Protein AF-A0A6I1X120-F1 (afdb_monomer_lite)

pLDDT: mean 90.38, std 14.39, range [38.28, 98.75]

Foldseek 3Di:
DDDDQWDWDADPVRQTAWIGHNNWIKGFDADPVRHTQWIDTPFKIWGWDADPVGDTQKIAMWTDDDDDPPDDPVVSVVSRVVSCVVVVGGMDGDDPDDDDDD

InterPro domains:
  IPR006530 YD repeat [TIGR01643] (10-38)
  IPR031325 RHS repeat [PF05593] (10-38)

Secondary structure (DSSP, 8-state):
---TT-EEEE-TTS-EEEEEETTEEEEEEE-TTS-EEEEE-SSEEEEEEE-TTS-EEEEEEEE-PPP-TT--HHHHHHHHHHHHHHTT-SEEE--SS-----

Radius of gyration: 17.13 Å; chains: 1; bounding box: 36×46×42 Å

Structure (mmCIF, N/CA/C/O backbone):
data_AF-A0A6I1X120-F1
#
_entry.id   AF-A0A6I1X120-F1
#
loop_
_atom_site.group_PDB
_atom_site.id
_atom_site.type_symbol
_atom_site.label_atom_id
_atom_site.label_alt_id
_atom_site.label_comp_id
_atom_site.label_asym_id
_atom_site.label_entity_id
_atom_site.label_seq_id
_atom_site.pdbx_PDB_ins_code
_atom_site.Cartn_x
_atom_site.Cartn_y
_atom_site.Cartn_z
_atom_site.occupancy
_atom_site.B_iso_or_equiv
_atom_site.auth_seq_id
_atom_site.auth_comp_id
_atom_site.auth_asym_id
_atom_site.auth_atom_id
_atom_site.pdbx_PDB_model_num
ATOM 1 N N . ARG A 1 1 ? -8.413 7.164 21.417 1.00 48.69 1 ARG A N 1
ATOM 2 C CA . ARG A 1 1 ? -7.489 7.252 22.579 1.00 48.69 1 ARG A CA 1
ATOM 3 C C . ARG A 1 1 ? -6.184 7.804 22.051 1.00 48.69 1 ARG A C 1
ATOM 5 O O . ARG A 1 1 ? -5.389 7.066 21.481 1.00 48.69 1 ARG A O 1
ATOM 12 N N . ASP A 1 2 ? -6.043 9.112 22.153 1.00 46.66 2 ASP A N 1
ATOM 13 C CA . ASP A 1 2 ? -5.404 9.882 21.095 1.00 46.66 2 ASP A CA 1
ATOM 14 C C . ASP A 1 2 ? -4.019 10.305 21.564 1.00 46.66 2 ASP A C 1
ATOM 16 O O . ASP A 1 2 ? -3.833 11.310 22.248 1.00 46.66 2 ASP A O 1
ATOM 20 N N . TYR A 1 3 ? -3.045 9.453 21.251 1.00 59.03 3 TYR A N 1
ATOM 21 C CA . TYR A 1 3 ? -1.635 9.762 21.427 1.00 59.03 3 TYR A CA 1
ATOM 22 C C . TYR A 1 3 ? -1.230 10.712 20.300 1.00 59.03 3 TYR A C 1
ATOM 24 O O . TYR A 1 3 ? -1.402 10.383 19.126 1.00 59.03 3 TYR A O 1
ATOM 32 N N . VAL A 1 4 ? -0.741 11.901 20.662 1.00 70.75 4 VAL A N 1
ATOM 33 C CA . VAL A 1 4 ? -0.429 12.992 19.725 1.00 70.75 4 VAL A CA 1
ATOM 34 C C . VAL A 1 4 ? 0.459 12.482 18.585 1.00 70.75 4 VAL A C 1
ATOM 36 O O . VAL A 1 4 ? 1.586 12.062 18.825 1.00 70.75 4 VAL A O 1
ATOM 39 N N . GLY A 1 5 ? -0.068 12.517 17.357 1.00 77.06 5 GLY A N 1
ATOM 40 C CA . GLY A 1 5 ? 0.595 12.024 16.142 1.00 77.06 5 GLY A CA 1
ATOM 41 C C . GLY A 1 5 ? -0.039 10.777 15.511 1.00 77.06 5 GLY A C 1
ATOM 42 O O . GLY A 1 5 ? 0.154 10.567 14.314 1.00 77.06 5 GLY A O 1
ATOM 43 N N . GLN A 1 6 ? -0.826 9.995 16.264 1.00 90.31 6 GLN A N 1
ATOM 44 C CA . GLN A 1 6 ? -1.386 8.720 15.797 1.00 90.31 6 GLN A CA 1
ATOM 45 C C . GLN A 1 6 ? -2.882 8.833 15.465 1.00 90.31 6 GLN A C 1
ATOM 47 O O . GLN A 1 6 ? -3.679 9.204 16.326 1.00 90.31 6 GLN A O 1
ATOM 52 N N . HIS A 1 7 ? -3.283 8.443 14.252 1.00 94.06 7 HIS A N 1
ATOM 53 C CA . HIS A 1 7 ? -4.691 8.347 13.834 1.00 94.06 7 HIS A CA 1
ATOM 54 C C . HIS A 1 7 ? -4.928 7.019 13.109 1.00 94.06 7 HIS A C 1
ATOM 56 O O . HIS A 1 7 ? -4.085 6.584 12.330 1.00 94.06 7 HIS A O 1
ATOM 62 N N . TYR A 1 8 ? -6.090 6.398 13.317 1.00 96.19 8 TYR A N 1
ATOM 63 C CA . TYR A 1 8 ? -6.492 5.161 12.643 1.00 96.19 8 TYR A CA 1
ATOM 64 C C . TYR A 1 8 ? -7.918 5.311 12.098 1.00 96.19 8 TYR A C 1
ATOM 66 O O . TYR A 1 8 ? -8.774 5.865 12.789 1.00 96.19 8 TYR A O 1
ATOM 74 N N . THR A 1 9 ? -8.185 4.854 10.875 1.00 97.44 9 THR A N 1
ATOM 75 C CA . THR A 1 9 ? -9.546 4.743 10.315 1.00 97.44 9 THR A CA 1
ATOM 76 C C . THR A 1 9 ? -9.838 3.302 9.923 1.00 97.44 9 THR A C 1
ATOM 78 O O . THR A 1 9 ? -8.930 2.556 9.557 1.00 97.44 9 THR A O 1
ATOM 81 N N . TYR A 1 10 ? -11.106 2.908 9.993 1.00 98.19 10 TYR A N 1
ATOM 82 C CA . TYR A 1 10 ? -11.543 1.534 9.768 1.00 98.19 10 TYR A CA 1
ATOM 83 C C . TYR A 1 10 ? -12.768 1.502 8.852 1.00 98.19 10 TYR A C 1
ATOM 85 O O . TYR A 1 10 ? -13.521 2.478 8.794 1.00 98.19 10 TYR A O 1
ATOM 93 N N . ASP A 1 11 ? -12.968 0.392 8.146 1.00 97.38 11 ASP A N 1
ATOM 94 C CA . ASP A 1 11 ? -14.217 0.123 7.432 1.00 97.38 11 ASP A CA 1
ATOM 95 C C . ASP A 1 11 ? -15.325 -0.375 8.386 1.00 97.38 11 ASP A C 1
ATOM 97 O O . ASP A 1 11 ? -15.127 -0.533 9.592 1.00 97.38 11 ASP A O 1
ATOM 101 N N . ALA A 1 12 ? -16.512 -0.653 7.840 1.00 97.19 12 ALA A N 1
ATOM 102 C CA . ALA A 1 12 ? -17.651 -1.162 8.609 1.00 97.19 12 ALA A CA 1
ATOM 103 C C . ALA A 1 12 ? -17.485 -2.612 9.125 1.00 97.19 12 ALA A C 1
ATOM 105 O O . ALA A 1 12 ? -18.342 -3.085 9.872 1.00 97.19 12 ALA A O 1
ATOM 106 N N . ARG A 1 13 ? -16.418 -3.322 8.729 1.00 97.12 13 ARG A N 1
ATOM 107 C CA . ARG A 1 13 ? -16.066 -4.684 9.173 1.00 97.12 13 ARG A CA 1
ATOM 108 C C . ARG A 1 13 ? -14.962 -4.668 10.241 1.00 97.12 13 ARG A C 1
ATOM 110 O O . ARG A 1 13 ? -14.756 -5.671 10.915 1.00 97.12 13 ARG A O 1
ATOM 117 N N . GLY A 1 14 ? -14.300 -3.524 10.438 1.00 97.75 14 GLY A N 1
ATOM 118 C CA . GLY A 1 14 ? -13.189 -3.341 11.374 1.00 97.75 14 GLY A CA 1
ATOM 119 C C . GLY A 1 14 ? -11.804 -3.462 10.732 1.00 97.75 14 GLY A C 1
ATOM 120 O O . GLY A 1 14 ? -10.806 -3.443 11.454 1.00 97.75 14 GLY A O 1
ATOM 121 N N . ASN A 1 15 ? -11.710 -3.551 9.402 1.00 98.44 15 ASN A N 1
ATOM 122 C CA . ASN A 1 15 ? -10.430 -3.552 8.699 1.00 98.44 15 ASN A CA 1
ATOM 123 C C . ASN A 1 15 ? -9.809 -2.153 8.743 1.00 98.44 15 ASN A C 1
ATOM 125 O O . ASN A 1 15 ? -10.474 -1.163 8.439 1.00 98.44 15 ASN A O 1
ATOM 129 N N . LEU A 1 16 ? -8.525 -2.062 9.095 1.00 98.25 16 LEU A N 1
ATOM 130 C CA . LEU A 1 16 ? -7.773 -0.803 9.106 1.00 98.25 16 LEU A CA 1
ATOM 131 C C . LEU A 1 16 ? -7.656 -0.262 7.675 1.00 98.25 16 LEU A C 1
ATOM 133 O O . LEU A 1 16 ? -7.036 -0.914 6.846 1.00 98.25 16 LEU A O 1
ATOM 137 N N . LEU A 1 17 ? -8.208 0.916 7.382 1.00 98.25 17 LEU A N 1
ATOM 138 C CA . LEU A 1 17 ? -8.107 1.572 6.069 1.00 98.25 17 LEU A CA 1
ATOM 139 C C . LEU A 1 17 ? -6.902 2.513 5.991 1.00 98.25 17 LEU A C 1
ATOM 141 O O . LEU A 1 17 ? -6.191 2.543 4.985 1.00 98.25 17 LEU A O 1
ATOM 145 N N . GLU A 1 18 ? -6.655 3.270 7.059 1.00 98.06 18 GLU A N 1
ATOM 146 C CA . GLU A 1 18 ? -5.563 4.237 7.128 1.00 98.06 18 GLU A CA 1
ATOM 147 C C . GLU A 1 18 ? -4.951 4.293 8.527 1.00 98.06 18 GLU A C 1
ATOM 149 O O . GLU A 1 18 ? -5.664 4.296 9.531 1.00 98.06 18 GLU A O 1
ATOM 154 N N . ARG A 1 19 ? -3.622 4.408 8.579 1.00 96.75 19 ARG A N 1
ATOM 155 C CA . ARG A 1 19 ? -2.855 4.784 9.769 1.00 96.75 19 ARG A CA 1
ATOM 156 C C . ARG A 1 19 ? -2.038 6.035 9.464 1.00 96.75 19 ARG A C 1
ATOM 158 O O . ARG A 1 19 ? -1.197 6.006 8.566 1.00 96.75 19 ARG A O 1
ATOM 165 N N . LEU A 1 20 ? -2.217 7.076 10.269 1.00 95.94 20 LEU A N 1
ATOM 166 C CA . LEU A 1 20 ? -1.242 8.150 10.438 1.00 95.94 20 LEU A CA 1
ATOM 167 C C . LEU A 1 20 ? -0.357 7.810 11.644 1.00 95.94 20 LEU A C 1
ATOM 169 O O . LEU A 1 20 ? -0.878 7.486 12.712 1.00 95.94 20 LEU A O 1
ATOM 173 N N . ASP A 1 21 ? 0.959 7.872 11.468 1.00 93.06 21 ASP A N 1
ATOM 174 C CA . ASP A 1 21 ? 1.962 7.567 12.491 1.00 93.06 21 ASP A CA 1
ATOM 175 C C . ASP A 1 21 ? 3.075 8.620 12.424 1.00 93.06 21 ASP A C 1
ATOM 177 O O . ASP A 1 21 ? 3.838 8.662 11.457 1.00 93.06 21 ASP A O 1
ATOM 181 N N . ASN A 1 22 ? 3.132 9.524 13.407 1.00 90.75 22 ASN A N 1
ATOM 182 C CA . ASN A 1 22 ? 4.081 10.649 13.437 1.00 90.75 22 ASN A CA 1
ATOM 183 C C . ASN A 1 22 ? 4.132 11.451 12.111 1.00 90.75 22 ASN A C 1
ATOM 185 O O . ASN A 1 22 ? 5.193 11.879 11.656 1.00 90.75 22 ASN A O 1
ATOM 189 N N . GLY A 1 23 ? 2.972 11.628 11.466 1.00 88.94 23 GLY A N 1
ATOM 190 C CA . GLY A 1 23 ? 2.826 12.317 10.177 1.00 88.94 23 GLY A CA 1
ATOM 191 C C . GLY A 1 23 ? 3.012 11.446 8.925 1.00 88.94 23 GLY A C 1
ATOM 192 O O . GLY A 1 23 ? 2.642 11.891 7.841 1.00 88.94 23 GLY A O 1
ATOM 193 N N . LYS A 1 24 ? 3.515 10.210 9.050 1.00 93.81 24 LYS A N 1
ATOM 194 C CA . LYS A 1 24 ? 3.624 9.239 7.944 1.00 93.81 24 LYS A CA 1
ATOM 195 C C . LYS A 1 24 ? 2.294 8.532 7.719 1.00 93.81 24 LYS A C 1
ATOM 197 O O . LYS A 1 24 ? 1.646 8.142 8.692 1.00 93.81 24 LYS A O 1
ATOM 202 N N . LYS A 1 25 ? 1.880 8.347 6.463 1.00 95.81 25 LYS A N 1
ATOM 203 C CA . LYS A 1 25 ? 0.523 7.878 6.120 1.00 95.81 25 LYS A CA 1
ATOM 204 C C . LYS A 1 25 ? 0.557 6.522 5.417 1.00 95.81 25 LYS A C 1
ATOM 206 O O . LYS A 1 25 ? 0.890 6.431 4.240 1.00 95.81 25 LYS A O 1
ATOM 211 N N . THR A 1 26 ? 0.138 5.471 6.120 1.00 98.12 26 THR A N 1
ATOM 212 C CA . THR A 1 26 ? -0.072 4.132 5.549 1.00 98.12 26 THR A CA 1
ATOM 213 C C . THR A 1 26 ? -1.536 3.945 5.151 1.00 98.12 26 THR A C 1
ATOM 215 O O . THR A 1 26 ? -2.425 4.187 5.968 1.00 98.12 26 THR A O 1
ATOM 218 N N . ARG A 1 27 ? -1.791 3.475 3.928 1.00 98.62 27 ARG A N 1
ATOM 219 C CA . ARG A 1 27 ? -3.106 3.062 3.417 1.00 98.62 27 ARG A CA 1
ATOM 220 C C . ARG A 1 27 ? -3.146 1.553 3.196 1.00 98.62 27 ARG A C 1
ATOM 222 O O . ARG A 1 27 ? -2.132 0.925 2.888 1.00 98.62 27 ARG A O 1
ATOM 229 N N . PHE A 1 28 ? -4.341 0.993 3.318 1.00 98.75 28 PHE A N 1
ATOM 230 C CA . PHE A 1 28 ? -4.616 -0.430 3.166 1.00 98.75 28 PHE A CA 1
ATOM 231 C C . PHE A 1 28 ? -5.902 -0.612 2.347 1.00 98.75 28 PHE A C 1
ATOM 233 O O . PHE A 1 28 ? -6.831 0.191 2.441 1.00 98.75 28 PHE A O 1
ATOM 240 N N . THR A 1 29 ? -5.984 -1.665 1.538 1.00 98.69 29 THR A N 1
ATOM 241 C CA . THR A 1 29 ? -7.203 -2.031 0.798 1.00 98.69 29 THR A CA 1
ATOM 242 C C . THR A 1 29 ? -7.464 -3.519 0.950 1.00 98.69 29 THR A C 1
ATOM 244 O O . THR A 1 29 ? -6.543 -4.330 0.840 1.00 98.69 29 THR A O 1
ATOM 247 N N . TRP A 1 30 ? -8.725 -3.865 1.187 1.00 98.69 30 TRP A N 1
ATOM 248 C CA . TRP A 1 30 ? -9.173 -5.202 1.561 1.00 98.69 30 TRP A CA 1
ATOM 249 C C . TRP A 1 30 ? -10.209 -5.708 0.558 1.00 98.69 30 TRP A C 1
ATOM 251 O O . TRP A 1 30 ? -10.933 -4.909 -0.039 1.00 98.69 30 TRP A O 1
ATOM 261 N N . ASP A 1 31 ? -10.271 -7.022 0.355 1.00 97.56 31 ASP A N 1
ATOM 262 C CA . ASP A 1 31 ? -11.336 -7.648 -0.431 1.00 97.56 31 ASP A CA 1
ATOM 263 C C . ASP A 1 31 ? -12.558 -8.032 0.426 1.00 97.56 31 ASP A C 1
ATOM 265 O O . ASP A 1 31 ? -12.604 -7.830 1.640 1.00 97.56 31 ASP A O 1
ATOM 269 N N . LEU A 1 32 ? -13.577 -8.611 -0.215 1.00 96.44 32 LEU A N 1
ATOM 270 C CA . LEU A 1 32 ? -14.820 -9.029 0.446 1.00 96.44 32 LEU A CA 1
ATOM 271 C C . LEU A 1 32 ? -14.645 -10.181 1.460 1.00 96.44 32 LEU A C 1
ATOM 273 O O . LEU A 1 32 ? -15.619 -10.535 2.131 1.00 96.44 32 LEU A O 1
ATOM 277 N N . TYR A 1 33 ? -13.439 -10.736 1.600 1.00 96.81 33 TYR A N 1
ATOM 278 C CA . TYR A 1 33 ? -13.076 -11.815 2.522 1.00 96.81 33 TYR A CA 1
ATOM 279 C C . TYR A 1 33 ? -12.123 -11.341 3.640 1.00 96.81 33 TYR A C 1
ATOM 281 O O . TYR A 1 33 ? -11.472 -12.173 4.267 1.00 96.81 33 TYR A O 1
ATOM 289 N N . ASP A 1 34 ? -12.025 -10.024 3.877 1.00 97.75 34 ASP A N 1
ATOM 290 C CA . ASP A 1 34 ? -11.119 -9.398 4.860 1.00 97.75 34 ASP A CA 1
ATOM 291 C C . ASP A 1 34 ? -9.626 -9.689 4.590 1.00 97.75 34 ASP A C 1
ATOM 293 O O . ASP A 1 34 ? -8.793 -9.720 5.499 1.00 97.75 34 ASP A O 1
ATOM 297 N N . ARG A 1 35 ? -9.253 -9.895 3.317 1.00 98.19 35 ARG A N 1
ATOM 298 C CA . ARG A 1 35 ? -7.859 -10.134 2.906 1.00 98.19 35 ARG A CA 1
ATOM 299 C C . ARG A 1 35 ? -7.240 -8.846 2.374 1.00 98.19 35 ARG A C 1
ATOM 301 O O . ARG A 1 35 ? -7.809 -8.198 1.498 1.00 98.19 35 ARG A O 1
ATOM 308 N N . LEU A 1 36 ? -6.062 -8.486 2.885 1.00 98.50 36 LEU A N 1
ATOM 309 C CA . LEU A 1 36 ? -5.314 -7.297 2.468 1.00 98.50 36 LEU A CA 1
ATOM 310 C C . LEU A 1 36 ? -4.809 -7.463 1.028 1.00 98.50 36 LEU A C 1
ATOM 312 O O . LEU A 1 36 ? -3.805 -8.132 0.808 1.00 98.50 36 LEU A O 1
ATOM 316 N N . ILE A 1 37 ? -5.467 -6.834 0.056 1.00 98.56 37 ILE A N 1
ATOM 317 C CA . ILE A 1 37 ? -5.072 -6.877 -1.362 1.00 98.56 37 ILE A CA 1
ATOM 318 C C . ILE A 1 37 ? -4.080 -5.776 -1.750 1.00 98.56 37 ILE A C 1
ATOM 320 O O . ILE A 1 37 ? -3.362 -5.944 -2.732 1.00 98.56 37 ILE A O 1
ATOM 324 N N . ARG A 1 38 ? -3.988 -4.681 -0.979 1.00 98.69 38 ARG A N 1
ATOM 325 C CA . ARG A 1 38 ? -3.024 -3.593 -1.223 1.00 98.69 38 ARG A CA 1
ATOM 326 C C . ARG A 1 38 ? -2.559 -2.919 0.065 1.00 98.69 38 ARG A C 1
ATOM 328 O O . ARG A 1 38 ? -3.368 -2.614 0.936 1.00 98.69 38 ARG A O 1
ATOM 335 N N . TYR A 1 39 ? -1.265 -2.637 0.138 1.00 98.62 39 TYR A N 1
ATOM 336 C CA . TYR A 1 39 ? -0.588 -1.778 1.107 1.00 98.62 39 TYR A CA 1
ATOM 337 C C . TYR A 1 39 ? 0.073 -0.615 0.360 1.00 98.62 39 TYR A C 1
ATOM 339 O O . TYR A 1 39 ? 0.607 -0.799 -0.736 1.00 98.62 39 TYR A O 1
ATOM 347 N N . GLU A 1 40 ? 0.083 0.570 0.958 1.00 98.56 40 GLU A N 1
ATOM 348 C CA . GLU A 1 40 ? 0.760 1.743 0.409 1.00 98.56 40 GLU A CA 1
ATOM 349 C C . GLU A 1 40 ? 1.270 2.642 1.545 1.00 98.56 40 GLU A C 1
ATOM 351 O O . GLU A 1 40 ? 0.515 2.975 2.458 1.00 98.56 40 GLU A O 1
ATOM 356 N N . ASP A 1 41 ? 2.533 3.060 1.495 1.00 97.69 41 ASP A N 1
ATOM 357 C CA . ASP A 1 41 ? 3.091 4.091 2.378 1.00 97.69 41 ASP A CA 1
ATOM 358 C C . ASP A 1 41 ? 3.877 5.147 1.584 1.00 97.69 41 ASP A C 1
ATOM 360 O O . ASP A 1 41 ? 3.8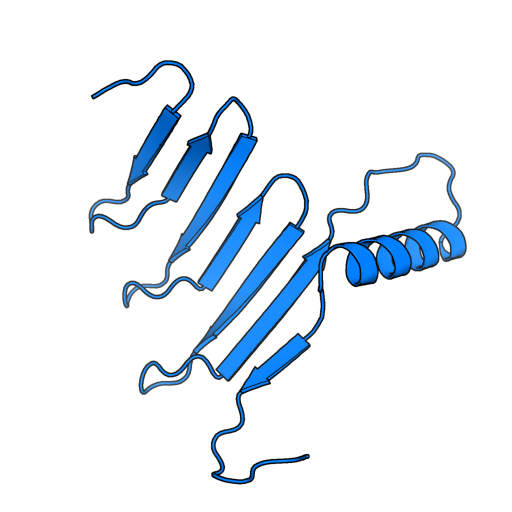21 5.191 0.355 1.00 97.69 41 ASP A O 1
ATOM 364 N N . ASP A 1 42 ? 4.591 6.036 2.272 1.00 95.38 42 ASP A N 1
ATOM 365 C CA . ASP A 1 42 ? 5.349 7.112 1.628 1.00 95.38 42 ASP A CA 1
ATOM 366 C C . ASP A 1 42 ? 6.482 6.586 0.710 1.00 95.38 42 ASP A C 1
ATOM 368 O O . ASP A 1 42 ? 6.895 7.285 -0.216 1.00 95.38 42 ASP A O 1
ATOM 372 N N . HIS A 1 43 ? 6.960 5.349 0.911 1.00 96.69 43 HIS A N 1
ATOM 373 C CA . HIS A 1 43 ? 8.079 4.748 0.176 1.00 96.69 43 HIS A CA 1
ATOM 374 C C . HIS A 1 43 ? 7.659 3.761 -0.914 1.00 96.69 43 HIS A C 1
ATOM 376 O O . HIS A 1 43 ? 8.364 3.654 -1.919 1.00 96.69 43 HIS A O 1
ATOM 382 N N . LEU A 1 44 ? 6.588 2.982 -0.714 1.00 98.00 44 LEU A N 1
ATOM 383 C CA . LEU A 1 44 ? 6.233 1.889 -1.625 1.00 98.00 44 LEU A CA 1
ATOM 384 C C . LEU A 1 44 ? 4.740 1.554 -1.685 1.00 98.00 44 LEU A C 1
ATOM 386 O O . LEU A 1 44 ? 3.973 1.752 -0.744 1.00 98.00 44 LEU A O 1
ATOM 390 N N . THR A 1 45 ? 4.380 0.930 -2.803 1.00 98.56 45 THR A N 1
ATOM 391 C CA . THR A 1 45 ? 3.153 0.156 -3.005 1.00 98.56 45 THR A CA 1
ATOM 392 C C . THR A 1 45 ? 3.483 -1.333 -2.886 1.00 98.56 45 THR A C 1
ATOM 394 O O . THR A 1 45 ? 4.499 -1.779 -3.426 1.00 98.56 45 THR A O 1
ATOM 397 N N . ALA A 1 46 ? 2.607 -2.120 -2.260 1.00 98.50 46 ALA A N 1
ATOM 398 C CA . ALA A 1 46 ? 2.617 -3.579 -2.338 1.00 98.50 46 ALA A CA 1
ATOM 399 C C . ALA A 1 46 ? 1.200 -4.130 -2.570 1.00 98.50 46 ALA A C 1
ATOM 401 O O . ALA A 1 46 ? 0.314 -3.935 -1.745 1.00 98.50 46 ALA A O 1
ATOM 402 N N . ASP A 1 47 ? 1.005 -4.843 -3.674 1.00 98.62 47 ASP A N 1
ATOM 403 C CA . ASP A 1 47 ? -0.229 -5.541 -4.032 1.00 98.62 47 ASP A CA 1
ATOM 404 C C . ASP A 1 47 ? -0.093 -7.047 -3.737 1.00 98.62 47 ASP A C 1
ATOM 406 O O . ASP A 1 47 ? 0.990 -7.633 -3.866 1.00 98.62 47 ASP A O 1
ATOM 410 N N . PHE A 1 48 ? -1.189 -7.693 -3.337 1.00 98.00 48 PHE A N 1
ATOM 411 C CA . PHE A 1 48 ? -1.211 -9.092 -2.903 1.00 98.00 48 PHE A CA 1
ATOM 412 C C . PHE A 1 48 ? -2.305 -9.889 -3.620 1.00 98.00 48 PHE A C 1
ATOM 414 O O . PHE A 1 48 ? -3.447 -9.447 -3.722 1.00 98.00 48 PHE A O 1
ATOM 421 N N . ALA A 1 49 ? -1.966 -11.098 -4.073 1.00 96.56 49 ALA A N 1
ATOM 422 C CA . ALA A 1 49 ? -2.908 -12.013 -4.718 1.00 96.56 49 ALA A CA 1
ATOM 423 C C . ALA A 1 49 ? -3.161 -13.250 -3.850 1.00 96.56 49 ALA A C 1
ATOM 425 O O . ALA A 1 49 ? -2.236 -13.788 -3.235 1.00 96.56 49 ALA A O 1
ATOM 426 N N . TYR A 1 50 ? -4.406 -13.725 -3.854 1.00 96.12 50 TYR A N 1
ATOM 427 C CA . TYR A 1 50 ? -4.876 -14.860 -3.063 1.00 96.12 50 TYR A CA 1
ATOM 428 C C . TYR A 1 50 ? -5.632 -15.860 -3.934 1.00 96.12 50 TYR A C 1
ATOM 430 O O . TYR A 1 50 ? -6.312 -15.471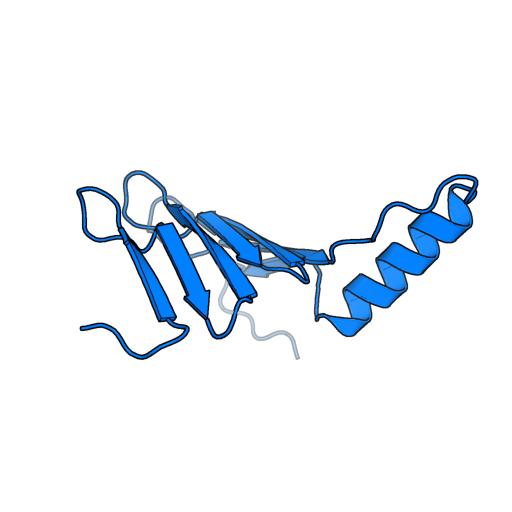 -4.883 1.00 96.12 50 TYR A O 1
ATOM 438 N N . ASP A 1 51 ? -5.552 -17.139 -3.579 1.00 94.25 51 ASP A N 1
ATOM 439 C CA . ASP A 1 51 ? -6.360 -18.189 -4.200 1.00 94.25 51 ASP A CA 1
ATOM 440 C C . ASP A 1 51 ? -7.753 -18.341 -3.551 1.00 94.25 51 ASP A C 1
ATOM 442 O O . ASP A 1 51 ? -8.142 -17.607 -2.634 1.00 94.25 51 ASP A O 1
ATOM 446 N N . ALA A 1 52 ? -8.526 -19.308 -4.055 1.00 92.44 52 ALA A N 1
ATOM 447 C CA . ALA A 1 52 ? -9.875 -19.625 -3.585 1.00 92.44 52 ALA A CA 1
ATOM 448 C C . ALA A 1 52 ? -9.925 -20.255 -2.177 1.00 92.44 52 ALA A C 1
ATOM 450 O O . ALA A 1 52 ? -10.994 -20.287 -1.574 1.00 92.44 52 ALA A O 1
ATOM 451 N N . LEU A 1 53 ? -8.796 -20.737 -1.642 1.00 93.25 53 LEU A N 1
ATOM 452 C CA . LEU A 1 53 ? -8.680 -21.273 -0.278 1.00 93.25 53 LEU A CA 1
ATOM 453 C C . LEU A 1 53 ? -8.050 -20.256 0.690 1.00 93.25 53 LEU A C 1
ATOM 455 O O . LEU A 1 53 ? -7.818 -20.568 1.855 1.00 93.25 53 LEU A O 1
ATOM 459 N N . GLY A 1 54 ? -7.775 -19.034 0.223 1.00 93.75 54 GLY A N 1
ATOM 460 C CA . GLY A 1 54 ? -7.271 -17.943 1.048 1.00 93.75 54 GLY A CA 1
ATOM 461 C C . GLY A 1 54 ? -5.763 -17.940 1.288 1.00 93.75 54 GLY A C 1
ATOM 462 O O . GLY A 1 54 ? -5.300 -17.058 2.014 1.00 93.75 54 GLY A O 1
ATOM 463 N N . ARG A 1 55 ? -4.967 -18.833 0.670 1.00 93.62 55 ARG A N 1
ATOM 464 C CA . ARG A 1 55 ? -3.503 -18.665 0.723 1.00 93.62 55 ARG A CA 1
ATOM 465 C C . ARG A 1 55 ? -3.112 -17.467 -0.140 1.00 93.62 55 ARG A C 1
ATOM 467 O O . ARG A 1 55 ? -3.665 -17.257 -1.221 1.00 93.62 55 ARG A O 1
ATOM 474 N N . ARG A 1 56 ? -2.140 -16.681 0.327 1.00 94.81 56 ARG A N 1
ATOM 475 C CA . ARG A 1 56 ? -1.509 -15.635 -0.486 1.00 94.81 56 ARG A CA 1
ATOM 476 C C . ARG A 1 56 ? -0.561 -16.302 -1.478 1.00 94.81 56 ARG A C 1
ATOM 478 O O . ARG A 1 56 ? 0.446 -16.855 -1.052 1.00 94.81 56 ARG A O 1
ATOM 485 N N . VAL A 1 57 ? -0.862 -16.203 -2.769 1.00 95.81 57 VAL A N 1
ATOM 486 C CA . VAL A 1 57 ? -0.067 -16.779 -3.868 1.00 95.81 57 VAL A CA 1
ATOM 487 C C . VAL A 1 57 ? 0.906 -15.780 -4.499 1.00 95.81 57 VAL A C 1
ATOM 489 O O . VAL A 1 57 ? 1.858 -16.197 -5.150 1.00 95.81 57 VAL A O 1
ATOM 492 N N . ALA A 1 58 ? 0.741 -14.469 -4.275 1.00 95.94 58 ALA A N 1
ATOM 493 C CA . ALA A 1 58 ? 1.753 -13.482 -4.667 1.00 95.94 58 ALA A CA 1
ATOM 494 C C . ALA A 1 58 ? 1.819 -12.240 -3.759 1.00 95.94 58 ALA A C 1
ATOM 496 O O . ALA A 1 58 ? 0.821 -11.829 -3.163 1.00 95.94 58 ALA A O 1
ATOM 497 N N . LYS A 1 59 ? 3.004 -11.618 -3.727 1.00 96.56 59 LYS A N 1
ATOM 498 C CA . LYS A 1 59 ? 3.264 -10.204 -3.399 1.00 96.56 59 LYS A CA 1
ATOM 499 C C . LYS A 1 59 ? 3.930 -9.579 -4.629 1.00 96.56 59 LYS A C 1
ATOM 501 O O . LYS A 1 59 ? 4.919 -10.123 -5.114 1.00 96.56 59 LYS A O 1
ATOM 506 N N . TYR A 1 60 ? 3.449 -8.431 -5.087 1.00 97.88 60 TYR A N 1
ATOM 507 C CA . TYR A 1 60 ? 4.168 -7.550 -6.010 1.00 97.88 60 TYR A CA 1
ATOM 508 C C . TYR A 1 60 ? 4.369 -6.206 -5.317 1.00 97.88 60 TYR A C 1
ATOM 510 O O . TYR A 1 60 ? 3.389 -5.592 -4.910 1.00 97.88 60 TYR A O 1
ATOM 518 N N . SER A 1 61 ? 5.606 -5.737 -5.157 1.00 98.06 61 SER A N 1
ATOM 519 C CA . SER A 1 61 ? 5.857 -4.405 -4.596 1.00 98.06 61 SER A CA 1
ATOM 520 C C . SER A 1 61 ? 6.801 -3.567 -5.444 1.00 98.06 61 SER A C 1
ATOM 522 O O . SER A 1 61 ? 7.691 -4.075 -6.129 1.00 98.06 61 SER A O 1
ATOM 524 N N . LYS A 1 62 ? 6.575 -2.254 -5.403 1.00 98.00 62 LYS A N 1
ATOM 525 C CA . LYS A 1 62 ? 7.267 -1.251 -6.208 1.00 98.00 62 LYS A CA 1
ATOM 526 C C . LYS A 1 62 ? 7.474 0.008 -5.373 1.00 98.00 62 LYS A C 1
ATOM 528 O O . LYS A 1 62 ? 6.518 0.546 -4.814 1.00 98.00 62 LYS A O 1
ATOM 533 N N . ALA A 1 63 ? 8.708 0.499 -5.338 1.00 98.06 63 ALA A N 1
ATOM 534 C CA . ALA A 1 63 ? 9.040 1.741 -4.660 1.00 98.06 63 ALA A CA 1
ATOM 535 C C . ALA A 1 63 ? 8.477 2.961 -5.407 1.00 98.06 63 ALA A C 1
ATOM 537 O O . ALA A 1 63 ? 8.406 2.988 -6.641 1.00 98.06 63 ALA A O 1
ATOM 538 N N . HIS A 1 64 ? 8.117 3.998 -4.662 1.00 96.19 64 HIS A N 1
ATOM 539 C CA . HIS A 1 64 ? 7.662 5.274 -5.188 1.00 96.19 64 HIS A CA 1
ATOM 540 C C . HIS A 1 64 ? 8.859 6.079 -5.707 1.00 96.19 64 HIS A C 1
ATOM 542 O O . HIS A 1 64 ? 9.621 6.672 -4.946 1.00 96.19 64 HIS A O 1
ATOM 548 N N . CYS A 1 65 ? 9.035 6.099 -7.031 1.00 93.25 65 CYS A N 1
ATOM 549 C CA . CYS A 1 65 ? 9.971 7.017 -7.668 1.0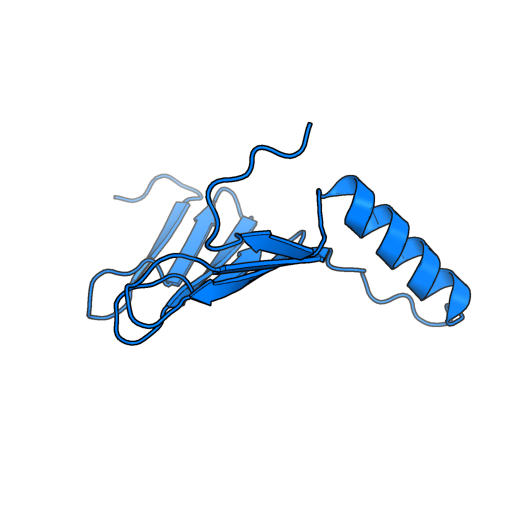0 93.25 65 CYS A CA 1
ATOM 550 C C . CYS A 1 65 ? 9.367 8.433 -7.669 1.00 93.25 65 CYS A C 1
ATOM 552 O O . CYS A 1 65 ? 8.275 8.605 -8.219 1.00 93.25 65 CYS A O 1
ATOM 554 N N . PRO A 1 66 ? 10.041 9.452 -7.102 1.00 89.62 66 PRO A N 1
ATOM 555 C CA . PRO A 1 66 ? 9.559 10.824 -7.184 1.00 89.62 66 PRO A CA 1
ATOM 556 C C . PRO A 1 66 ? 9.554 11.304 -8.648 1.00 89.62 66 PRO A C 1
ATOM 558 O O . PRO A 1 66 ? 10.427 10.904 -9.428 1.00 89.62 66 PRO A O 1
ATOM 561 N N . PRO A 1 67 ? 8.599 12.164 -9.046 1.00 88.50 67 PRO A N 1
ATOM 562 C CA . PRO A 1 67 ? 8.583 12.746 -10.382 1.00 88.50 67 PRO A CA 1
ATOM 563 C C . PRO A 1 67 ? 9.796 13.665 -10.567 1.00 88.50 67 PRO A C 1
ATOM 565 O O . PRO A 1 67 ? 10.048 14.544 -9.746 1.00 88.50 67 PRO A O 1
ATOM 568 N N . SER A 1 68 ? 10.528 13.479 -11.667 1.00 89.38 68 SER A N 1
ATOM 569 C CA . SER A 1 68 ? 11.725 14.259 -12.000 1.00 89.38 68 SER A CA 1
ATOM 570 C C . SER A 1 68 ? 11.537 14.953 -13.358 1.00 89.38 68 SER A C 1
ATOM 572 O O . SER A 1 68 ? 11.756 14.331 -14.403 1.00 89.38 68 SER A O 1
ATOM 574 N N . PRO A 1 69 ? 11.046 16.210 -13.387 1.00 90.81 69 PRO A N 1
ATOM 575 C CA . PRO A 1 69 ? 10.788 16.932 -14.631 1.00 90.81 69 PRO A CA 1
ATOM 576 C C . PRO A 1 69 ? 12.058 17.084 -15.477 1.00 90.81 69 PRO A C 1
ATOM 578 O O . PRO A 1 69 ? 13.077 17.569 -14.997 1.00 90.81 69 PRO A O 1
ATOM 581 N N . GLY A 1 70 ? 11.992 16.677 -16.747 1.00 90.88 70 GLY A N 1
ATOM 582 C CA . GLY A 1 70 ? 13.132 16.719 -17.671 1.00 90.88 70 GLY A CA 1
ATOM 583 C C . GLY A 1 70 ? 14.089 15.520 -17.593 1.00 90.88 70 GLY A C 1
ATOM 584 O O . GLY A 1 70 ? 15.014 15.449 -18.399 1.00 90.88 70 GLY A O 1
ATOM 585 N N . ALA A 1 71 ? 13.873 14.555 -16.692 1.00 91.56 71 ALA A N 1
ATOM 586 C CA . ALA A 1 71 ? 14.646 13.314 -16.688 1.00 91.56 71 ALA A CA 1
ATOM 587 C C . ALA A 1 71 ? 14.286 12.418 -17.889 1.00 91.56 71 ALA A C 1
ATOM 589 O O . ALA A 1 71 ? 13.113 12.175 -18.175 1.00 91.56 71 ALA A O 1
ATOM 590 N N . GLY A 1 72 ? 15.301 11.890 -18.581 1.00 94.69 72 GLY A N 1
ATOM 591 C CA . GLY A 1 72 ? 15.108 10.927 -19.670 1.00 94.69 72 GLY A CA 1
ATOM 592 C C . GLY A 1 72 ? 14.705 9.528 -19.164 1.00 94.69 72 GLY A C 1
ATOM 593 O O . GLY A 1 72 ? 15.038 9.182 -18.027 1.00 94.69 72 GLY A O 1
ATOM 594 N N . PRO A 1 73 ? 14.060 8.680 -19.995 1.00 92.81 73 PRO A N 1
ATOM 595 C CA . PRO A 1 73 ? 13.541 7.371 -19.573 1.00 92.81 73 PRO A CA 1
ATOM 596 C C . PRO A 1 73 ? 14.568 6.478 -18.863 1.00 92.81 73 PRO A C 1
ATOM 598 O O . PRO A 1 73 ? 14.281 5.952 -17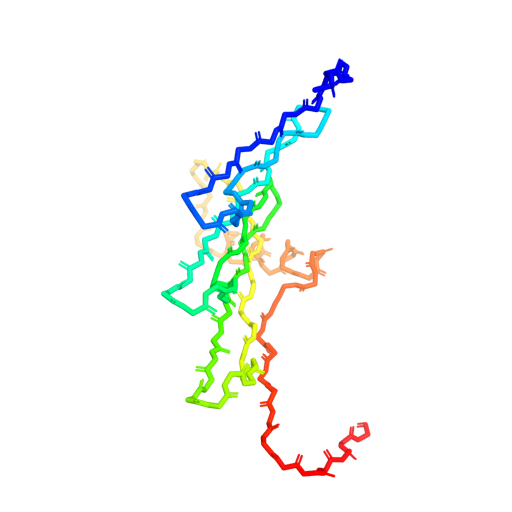.793 1.00 92.81 73 PRO A O 1
ATOM 601 N N . ALA A 1 74 ? 15.800 6.401 -19.379 1.00 93.44 74 ALA A N 1
ATOM 602 C CA . ALA A 1 74 ? 16.872 5.601 -18.782 1.00 93.44 74 ALA A CA 1
ATOM 603 C C . ALA A 1 74 ? 17.257 6.041 -17.351 1.00 93.44 74 ALA A C 1
ATOM 605 O O . ALA A 1 74 ? 17.650 5.206 -16.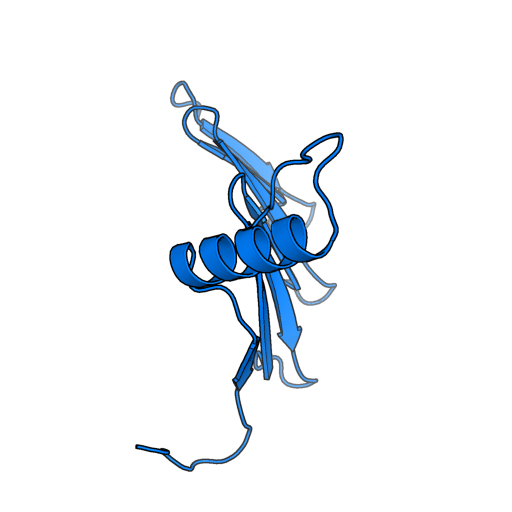537 1.00 93.44 74 ALA A O 1
ATOM 606 N N . TRP A 1 75 ? 17.116 7.332 -17.012 1.00 92.81 75 TRP A N 1
ATOM 607 C CA . TRP A 1 75 ? 17.307 7.807 -15.636 1.00 92.81 75 TRP A CA 1
ATOM 608 C C . TRP A 1 75 ? 16.161 7.344 -14.736 1.00 92.81 75 TRP A C 1
ATOM 610 O O . TRP A 1 75 ? 16.408 6.862 -13.635 1.00 92.81 75 TRP A O 1
ATOM 620 N N . ILE A 1 76 ? 14.917 7.431 -15.220 1.00 93.56 76 ILE A N 1
ATOM 621 C CA . ILE A 1 76 ? 13.717 7.015 -14.478 1.00 93.56 76 ILE A CA 1
ATOM 622 C C . ILE A 1 76 ? 13.755 5.503 -14.211 1.00 93.56 76 ILE A C 1
ATOM 624 O O . ILE A 1 76 ? 13.527 5.072 -13.083 1.00 93.56 76 ILE A O 1
ATOM 628 N N . GLU A 1 77 ? 14.115 4.696 -15.211 1.00 93.94 77 GLU A N 1
ATOM 629 C CA . GLU A 1 77 ? 14.321 3.250 -15.065 1.00 93.94 77 GLU A CA 1
ATOM 630 C C . GLU A 1 77 ? 15.423 2.919 -14.055 1.00 93.94 77 GLU A C 1
ATOM 632 O O . GLU A 1 77 ? 15.248 2.040 -13.207 1.00 93.94 77 GLU A O 1
ATOM 637 N N . GLN A 1 78 ? 16.557 3.625 -14.113 1.00 95.62 78 GLN A N 1
ATOM 638 C CA . GLN A 1 78 ? 17.654 3.379 -13.187 1.00 95.62 78 GLN A CA 1
ATOM 639 C C . GLN A 1 78 ? 17.299 3.794 -11.757 1.00 95.62 78 GLN A C 1
ATOM 641 O O . GLN A 1 78 ? 17.560 3.030 -10.829 1.00 95.62 78 GLN A O 1
ATOM 646 N N . GLN A 1 79 ? 16.648 4.944 -11.573 1.00 96.12 79 GLN A N 1
ATOM 647 C CA . GLN A 1 79 ? 16.169 5.399 -10.270 1.00 96.12 79 GLN A CA 1
ATOM 648 C C . GLN A 1 79 ? 15.125 4.430 -9.696 1.00 96.12 79 GLN A C 1
ATOM 650 O O . GLN A 1 79 ? 15.203 4.071 -8.522 1.00 96.12 79 GLN A O 1
ATOM 655 N N . GLN A 1 80 ? 14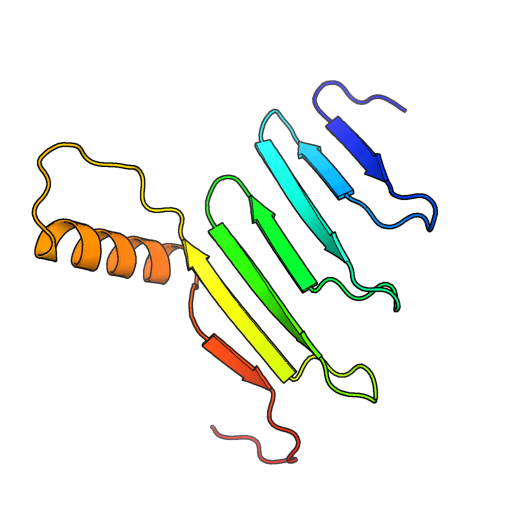.201 3.931 -10.524 1.00 95.69 80 GLN A N 1
ATOM 656 C CA . GLN A 1 80 ? 13.220 2.925 -10.120 1.00 95.69 80 GLN A CA 1
ATOM 657 C C . GLN A 1 80 ? 13.880 1.603 -9.699 1.00 95.69 80 GLN A C 1
ATOM 659 O O . GLN A 1 80 ? 13.443 1.011 -8.713 1.00 95.69 80 GLN A O 1
ATOM 664 N N . ARG A 1 81 ? 14.933 1.144 -10.396 1.00 96.25 81 ARG A N 1
ATOM 665 C CA . ARG A 1 81 ? 15.705 -0.047 -9.990 1.00 96.25 81 ARG A CA 1
ATOM 666 C C . ARG A 1 81 ? 16.442 0.168 -8.669 1.00 96.25 81 ARG A C 1
ATOM 668 O O . ARG A 1 81 ? 16.342 -0.688 -7.796 1.00 96.25 81 ARG A O 1
ATOM 675 N N . THR A 1 82 ? 17.119 1.304 -8.499 1.00 96.62 82 THR A N 1
ATOM 676 C CA . THR A 1 82 ? 17.818 1.654 -7.249 1.00 96.62 82 THR A CA 1
ATOM 677 C C . THR A 1 82 ? 16.853 1.694 -6.064 1.00 96.62 82 THR A C 1
ATOM 679 O O . THR A 1 82 ? 17.106 1.049 -5.050 1.00 96.62 82 THR A O 1
ATOM 682 N N . LEU A 1 83 ? 15.716 2.387 -6.201 1.00 97.56 83 LEU A N 1
ATOM 683 C CA . LEU A 1 83 ? 14.704 2.470 -5.145 1.00 97.56 83 LEU A CA 1
ATOM 684 C C . LEU A 1 83 ? 14.043 1.111 -4.877 1.00 97.56 83 LEU A C 1
ATOM 686 O O . LEU A 1 83 ? 13.807 0.770 -3.722 1.00 97.56 83 LEU A O 1
ATOM 690 N N . ASN A 1 84 ? 13.788 0.299 -5.910 1.00 97.50 84 ASN A N 1
ATOM 691 C CA . ASN A 1 84 ? 13.250 -1.044 -5.700 1.00 97.50 84 ASN A CA 1
ATOM 692 C C . ASN A 1 84 ? 14.217 -1.923 -4.887 1.00 97.50 84 ASN A C 1
ATOM 694 O O . ASN A 1 84 ? 13.777 -2.593 -3.958 1.00 97.50 84 ASN A O 1
ATOM 698 N N . ALA A 1 85 ? 15.519 -1.883 -5.189 1.00 96.75 85 ALA A N 1
ATOM 699 C CA . ALA A 1 85 ? 16.531 -2.609 -4.423 1.00 96.75 85 ALA A CA 1
ATOM 700 C C . ALA A 1 85 ? 16.677 -2.074 -2.984 1.00 96.75 85 ALA A C 1
ATOM 702 O O . ALA A 1 85 ? 16.820 -2.855 -2.050 1.00 96.75 85 ALA A O 1
ATOM 703 N N . GLN A 1 86 ? 16.589 -0.753 -2.792 1.00 97.62 86 GLN A N 1
ATOM 704 C CA . GLN A 1 86 ? 16.652 -0.108 -1.474 1.00 97.62 86 GLN A CA 1
ATOM 705 C C . GLN A 1 86 ? 15.492 -0.513 -0.544 1.00 97.62 86 GLN A C 1
ATOM 707 O O . GLN A 1 86 ? 15.686 -0.585 0.668 1.00 97.62 86 GLN A O 1
ATOM 712 N N . TYR A 1 87 ? 14.299 -0.761 -1.094 1.00 96.44 87 TYR A N 1
ATOM 713 C CA . TYR A 1 87 ? 13.074 -1.051 -0.337 1.00 96.44 87 TYR A CA 1
ATOM 714 C C . TYR A 1 87 ? 12.579 -2.507 -0.474 1.00 96.44 87 TYR A C 1
ATOM 716 O O . TYR A 1 87 ? 11.386 -2.754 -0.300 1.00 96.44 87 TYR A O 1
ATOM 724 N N . ASP A 1 88 ? 13.457 -3.460 -0.818 1.00 95.56 88 ASP A N 1
ATOM 725 C CA . ASP A 1 88 ? 13.128 -4.891 -1.012 1.00 95.56 88 ASP A CA 1
ATOM 726 C C . ASP A 1 88 ? 11.845 -5.113 -1.851 1.00 95.56 88 ASP A C 1
ATOM 728 O O . ASP A 1 88 ? 10.875 -5.792 -1.478 1.00 95.56 88 ASP A O 1
ATOM 732 N N . CYS A 1 89 ? 11.798 -4.423 -2.993 1.00 96.69 89 CYS A N 1
ATOM 733 C CA . CYS A 1 89 ? 10.654 -4.401 -3.889 1.00 96.69 89 CYS A CA 1
ATOM 734 C C . CYS A 1 89 ? 10.877 -5.269 -5.127 1.00 96.69 89 CYS A C 1
ATOM 736 O O . CYS A 1 89 ? 11.783 -5.037 -5.928 1.00 96.69 89 CYS A O 1
ATOM 738 N N . GLY A 1 90 ? 9.981 -6.236 -5.301 1.00 94.38 90 GLY A N 1
ATOM 739 C CA . GLY A 1 90 ? 10.001 -7.211 -6.380 1.00 94.38 90 GLY A CA 1
ATOM 740 C C . GLY A 1 90 ? 8.717 -8.036 -6.408 1.00 94.38 90 GLY A C 1
ATOM 741 O O . GLY A 1 90 ? 7.702 -7.660 -5.814 1.00 94.38 90 GLY A O 1
ATOM 742 N N . GLN A 1 91 ? 8.768 -9.167 -7.107 1.00 93.31 91 GLN A N 1
ATOM 743 C CA . GLN A 1 91 ? 7.664 -10.114 -7.215 1.00 93.31 91 GLN A CA 1
ATOM 744 C C . GLN A 1 91 ? 8.014 -11.407 -6.474 1.00 93.31 91 GLN A C 1
ATOM 746 O O . GLN A 1 91 ? 8.901 -12.142 -6.897 1.00 93.31 91 GLN A O 1
ATOM 751 N N . ASN A 1 92 ? 7.265 -11.713 -5.417 1.00 91.62 92 ASN A N 1
ATOM 752 C CA . ASN A 1 92 ? 7.383 -12.968 -4.682 1.00 91.62 92 ASN A CA 1
ATOM 753 C C . ASN A 1 92 ? 6.149 -13.810 -5.013 1.00 91.62 92 ASN A C 1
ATOM 755 O O . ASN A 1 92 ? 5.037 -13.443 -4.627 1.00 91.62 92 ASN A O 1
ATOM 759 N N . ILE A 1 93 ? 6.336 -14.919 -5.729 1.00 88.56 93 ILE A N 1
ATOM 760 C CA . ILE A 1 93 ? 5.280 -15.903 -5.995 1.00 88.56 93 ILE A CA 1
ATOM 761 C C . ILE A 1 93 ? 5.406 -17.007 -4.947 1.00 88.56 93 ILE A C 1
ATOM 763 O O . ILE A 1 93 ? 6.463 -17.614 -4.800 1.00 88.56 93 ILE A O 1
ATOM 767 N N . TYR A 1 94 ? 4.326 -17.260 -4.217 1.00 81.25 94 TYR A N 1
ATOM 768 C CA . TYR A 1 94 ? 4.253 -18.330 -3.232 1.00 81.25 94 TYR A CA 1
ATOM 769 C C . TYR A 1 94 ? 3.674 -19.564 -3.923 1.00 81.25 94 TYR A C 1
ATOM 771 O O . TYR A 1 94 ? 2.463 -19.667 -4.130 1.00 81.25 94 TYR A O 1
ATOM 779 N N . GLY A 1 95 ? 4.574 -20.453 -4.350 1.00 71.56 95 GLY A N 1
ATOM 780 C CA . GLY A 1 95 ? 4.229 -21.705 -5.015 1.00 71.56 95 GLY A CA 1
ATOM 781 C C . GLY A 1 95 ? 3.347 -22.604 -4.148 1.00 71.56 95 GLY A C 1
ATOM 782 O O . GLY A 1 95 ? 3.357 -22.528 -2.920 1.00 71.56 95 GLY A O 1
ATOM 783 N N . TRP A 1 96 ? 2.566 -23.457 -4.808 1.00 61.09 96 TRP A N 1
ATOM 784 C CA . TRP A 1 96 ? 1.670 -24.400 -4.135 1.00 61.09 96 TRP A CA 1
ATOM 785 C C . TRP A 1 96 ? 2.345 -25.719 -3.735 1.00 61.09 96 TRP A C 1
ATOM 787 O O . TRP A 1 96 ? 1.755 -26.473 -2.962 1.00 61.09 96 TRP A O 1
ATOM 797 N N . ASP A 1 97 ? 3.546 -25.981 -4.256 1.00 54.94 97 ASP A N 1
ATOM 798 C CA . ASP A 1 97 ? 4.275 -27.238 -4.095 1.00 54.94 97 ASP A CA 1
ATOM 799 C C . ASP A 1 97 ? 5.287 -27.216 -2.943 1.00 54.94 97 ASP A C 1
ATOM 801 O O . ASP A 1 97 ? 5.811 -26.168 -2.563 1.00 54.94 97 ASP A O 1
ATOM 805 N N . GLY A 1 98 ? 5.558 -28.397 -2.389 1.00 45.66 98 GLY A N 1
ATOM 806 C CA . GLY A 1 98 ? 6.343 -28.587 -1.164 1.00 45.66 98 GLY A CA 1
ATOM 807 C C . GLY A 1 98 ? 7.866 -28.582 -1.336 1.00 45.66 98 GLY A C 1
ATOM 808 O O . GLY A 1 98 ? 8.554 -29.165 -0.500 1.00 45.66 98 GLY A O 1
ATOM 809 N N . GLU A 1 99 ? 8.403 -27.979 -2.399 1.00 45.06 99 GLU A N 1
ATOM 810 C CA . GLU A 1 99 ? 9.843 -28.002 -2.679 1.00 45.06 99 GLU A CA 1
ATOM 811 C C . GLU A 1 99 ? 10.583 -26.798 -2.079 1.00 45.06 99 GLU A C 1
ATOM 813 O O . GLU A 1 99 ? 10.427 -25.648 -2.495 1.00 45.06 99 GLU A O 1
ATOM 818 N N . LEU A 1 100 ? 11.449 -27.088 -1.105 1.00 55.97 100 LEU A N 1
ATOM 819 C CA . LEU A 1 100 ? 12.463 -26.162 -0.608 1.00 55.97 100 LEU A CA 1
ATOM 820 C C . LEU A 1 100 ? 13.587 -26.026 -1.648 1.00 55.97 100 LEU A C 1
ATOM 822 O O . LEU A 1 100 ? 14.539 -26.806 -1.647 1.00 55.97 100 LEU A O 1
ATOM 826 N N . GLY A 1 101 ? 13.482 -25.020 -2.518 1.00 42.59 101 GLY A N 1
ATOM 827 C CA . GLY A 1 101 ? 14.619 -24.526 -3.297 1.00 42.59 101 GLY A CA 1
ATOM 828 C C . GLY A 1 101 ? 15.630 -23.824 -2.384 1.00 42.59 101 GLY A C 1
ATOM 829 O O . GLY A 1 101 ? 15.243 -22.932 -1.628 1.00 42.59 101 GLY A O 1
ATOM 830 N N . LEU A 1 102 ? 16.890 -24.271 -2.439 1.00 38.28 102 LEU A N 1
ATOM 831 C CA . LEU A 1 102 ? 18.027 -23.790 -1.635 1.00 38.28 102 LEU A CA 1
ATOM 832 C C . LEU A 1 102 ? 18.535 -22.406 -2.074 1.00 38.28 102 LEU A C 1
ATOM 834 O O . LEU A 1 102 ? 18.574 -22.165 -3.301 1.00 38.28 102 LEU A O 1
#

Organism: NCBI:txid1608996

Sequence (102 aa):
RDYVGQHYTYDARGNLLERLDNGKKTRFTWDLYDRLIRYEDDHLTADFAYDALGRRVAKYSKAHCPPSPGAGPAWIEQQQRTLNAQYDCGQNIYGWDGELGL